Protein AF-A0A929FN03-F1 (afdb_monomer_lite)

Sequence (55 aa):
MQSPLLYTRISARAVREALMSKMGYQQSELPTRQTMGEILNRMGYRLKKHKKRNR

Foldseek 3Di:
DDPPPPLPLDALVNVVVCCCVPVVDDPVRDDDSVVSQVVCVVVVNDPDPPDPPPD

Secondary structure (DSSP, 8-state):
-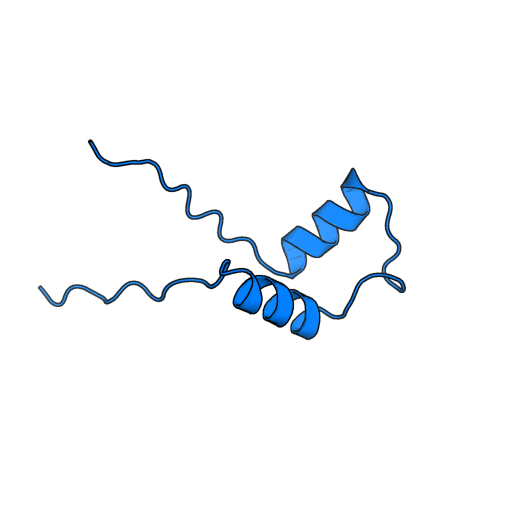----------HHHHHHHHHHHH---TTTSPPHHHHHHHHHHTT-----------

Radius of gyration: 14.53 Å; chains: 1; bounding box: 31×27×40 Å

Structure (mmCIF, N/CA/C/O backbone):
data_AF-A0A929FN03-F1
#
_entry.id   AF-A0A929FN03-F1
#
loop_
_atom_site.group_PDB
_atom_site.id
_atom_site.type_symbol
_atom_site.label_atom_id
_atom_site.label_alt_id
_atom_site.label_comp_id
_atom_site.label_asym_id
_atom_site.label_entity_id
_atom_site.label_seq_id
_atom_site.pdbx_PDB_ins_code
_atom_site.Cartn_x
_atom_site.Cartn_y
_atom_site.Cartn_z
_atom_site.occupancy
_atom_site.B_iso_or_equiv
_atom_site.auth_seq_id
_atom_site.auth_comp_id
_atom_site.auth_asym_id
_atom_site.auth_atom_id
_atom_site.pdbx_PDB_model_num
ATOM 1 N N . MET A 1 1 ? 14.827 4.890 -25.855 1.00 41.59 1 MET A N 1
ATOM 2 C CA . MET A 1 1 ? 14.324 5.601 -24.660 1.00 41.59 1 MET A CA 1
ATOM 3 C C . MET A 1 1 ? 14.144 4.596 -23.534 1.00 41.59 1 MET A C 1
ATOM 5 O O . MET A 1 1 ? 13.246 3.770 -23.611 1.00 41.59 1 MET A O 1
ATOM 9 N N . GLN A 1 2 ? 15.040 4.585 -22.546 1.00 49.34 2 GLN A N 1
ATOM 10 C CA . GLN A 1 2 ? 14.873 3.760 -21.348 1.00 49.34 2 GLN A CA 1
ATOM 11 C C . GLN A 1 2 ? 14.039 4.562 -20.353 1.00 49.34 2 GLN A C 1
ATOM 13 O O . GLN A 1 2 ? 14.511 5.556 -19.812 1.00 49.34 2 GLN A O 1
ATOM 18 N N . SER A 1 3 ? 12.780 4.175 -20.162 1.00 52.62 3 SER A N 1
ATOM 19 C CA . SER A 1 3 ? 11.938 4.744 -19.114 1.00 52.62 3 SER A CA 1
ATOM 20 C C . SER A 1 3 ? 12.643 4.543 -17.766 1.00 52.62 3 SER A C 1
ATOM 22 O O . SER A 1 3 ? 13.000 3.399 -17.461 1.00 52.62 3 SER A O 1
ATOM 24 N N . PRO A 1 4 ? 12.835 5.582 -16.934 1.00 50.19 4 PRO A N 1
ATOM 25 C CA . PRO A 1 4 ? 13.217 5.396 -15.547 1.00 50.19 4 PRO A CA 1
ATOM 26 C C . PRO A 1 4 ? 11.983 4.855 -14.827 1.00 50.19 4 PRO A C 1
ATOM 28 O O . PRO A 1 4 ? 11.292 5.566 -14.104 1.00 50.19 4 PRO A O 1
ATOM 31 N N . LEU A 1 5 ? 11.654 3.584 -15.065 1.00 51.72 5 LEU A N 1
ATOM 32 C CA . LEU A 1 5 ? 10.805 2.836 -14.157 1.00 51.72 5 LEU A CA 1
ATOM 33 C C . LEU A 1 5 ? 11.623 2.751 -12.874 1.00 51.72 5 LEU A C 1
ATOM 35 O O . LEU A 1 5 ? 12.442 1.848 -12.706 1.00 51.72 5 LEU A O 1
ATOM 39 N N . LEU A 1 6 ? 11.484 3.776 -12.029 1.00 46.81 6 LEU A N 1
ATOM 40 C CA . LEU A 1 6 ? 11.991 3.792 -10.674 1.00 46.81 6 LEU A CA 1
ATOM 41 C C . LEU A 1 6 ? 11.428 2.535 -10.032 1.00 46.81 6 LEU A C 1
ATO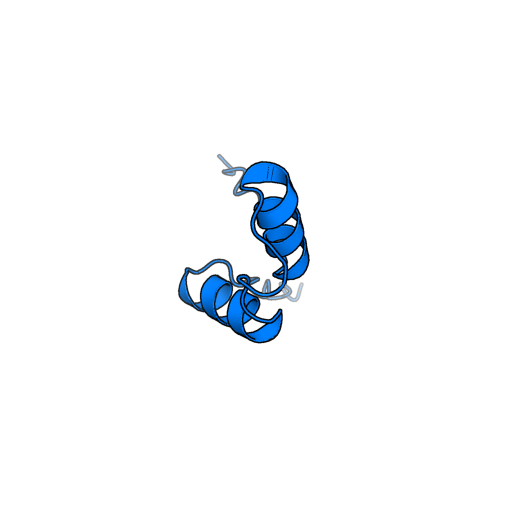M 43 O O . LEU A 1 6 ? 10.253 2.455 -9.678 1.00 46.81 6 LEU A O 1
ATOM 47 N N . TYR A 1 7 ? 12.277 1.515 -9.948 1.00 48.53 7 TYR A N 1
ATOM 48 C CA . TYR A 1 7 ? 12.066 0.356 -9.108 1.00 48.53 7 TYR A CA 1
ATOM 49 C C . TYR A 1 7 ? 12.156 0.857 -7.674 1.00 48.53 7 TYR A C 1
ATOM 51 O O . TYR A 1 7 ? 13.138 0.609 -6.974 1.00 48.53 7 TYR A O 1
ATOM 59 N N . THR A 1 8 ? 11.151 1.609 -7.237 1.00 59.41 8 THR A N 1
ATOM 60 C CA . THR A 1 8 ? 10.986 1.941 -5.839 1.00 59.41 8 THR A CA 1
ATOM 61 C C . THR A 1 8 ? 10.744 0.594 -5.185 1.00 59.41 8 THR A C 1
ATOM 63 O O . THR A 1 8 ? 9.675 -0.001 -5.318 1.00 59.41 8 THR A O 1
ATOM 66 N N . ARG A 1 9 ? 11.790 0.025 -4.581 1.00 63.06 9 ARG A N 1
ATOM 67 C CA . ARG A 1 9 ? 11.696 -1.199 -3.787 1.00 63.06 9 ARG A CA 1
ATOM 68 C C . ARG A 1 9 ? 10.933 -0.834 -2.520 1.00 63.06 9 ARG A C 1
ATOM 70 O O . ARG A 1 9 ? 11.514 -0.644 -1.457 1.00 63.06 9 ARG A O 1
ATOM 77 N N . ILE A 1 10 ? 9.628 -0.654 -2.672 1.00 71.31 10 ILE A N 1
ATOM 78 C CA . ILE A 1 10 ? 8.727 -0.274 -1.602 1.00 71.31 10 ILE A CA 1
ATOM 79 C C . ILE A 1 10 ? 8.552 -1.518 -0.737 1.00 71.31 10 ILE A C 1
ATOM 81 O O . ILE A 1 10 ? 7.919 -2.495 -1.129 1.00 71.31 10 ILE A O 1
ATOM 85 N N . SER A 1 11 ? 9.192 -1.510 0.429 1.00 73.81 11 SER A N 1
ATOM 86 C CA . SER A 1 11 ? 9.037 -2.577 1.412 1.00 73.81 11 SER A CA 1
ATOM 87 C C . SER A 1 11 ? 7.820 -2.302 2.292 1.00 73.81 11 SER A C 1
ATOM 89 O O . SER A 1 11 ? 7.523 -1.152 2.606 1.00 73.81 11 SER A O 1
ATOM 91 N N . ALA A 1 12 ? 7.155 -3.360 2.763 1.00 81.00 12 ALA A N 1
ATOM 92 C CA . ALA A 1 12 ? 6.032 -3.241 3.698 1.00 81.00 12 ALA A CA 1
ATOM 93 C C . ALA A 1 12 ? 6.370 -2.397 4.944 1.00 81.00 12 ALA A C 1
ATOM 95 O O . ALA A 1 12 ? 5.512 -1.698 5.470 1.00 81.00 12 ALA A O 1
ATOM 96 N N . ARG A 1 13 ? 7.635 -2.419 5.388 1.00 81.06 13 ARG A N 1
ATOM 97 C CA . ARG A 1 13 ? 8.125 -1.582 6.489 1.00 81.06 13 ARG A CA 1
ATOM 98 C C . ARG A 1 13 ? 8.136 -0.098 6.112 1.00 81.06 13 ARG A C 1
ATOM 100 O O . ARG A 1 13 ? 7.553 0.697 6.834 1.00 81.06 13 ARG A O 1
ATOM 107 N N . ALA A 1 14 ? 8.732 0.250 4.972 1.00 81.56 14 ALA A N 1
ATOM 108 C CA . ALA A 1 14 ? 8.804 1.636 4.511 1.00 81.56 14 ALA A CA 1
ATOM 109 C C . ALA A 1 14 ? 7.410 2.244 4.286 1.00 81.56 14 ALA A C 1
ATOM 111 O O . ALA A 1 14 ? 7.189 3.406 4.602 1.00 81.56 14 ALA A O 1
ATOM 112 N N . VAL A 1 15 ? 6.449 1.452 3.794 1.00 79.81 15 VAL A N 1
ATOM 113 C CA . VAL A 1 15 ? 5.048 1.894 3.665 1.00 79.81 15 VAL A CA 1
ATOM 114 C C . VAL A 1 15 ? 4.424 2.135 5.029 1.00 79.81 15 VAL A C 1
ATOM 116 O O . VAL A 1 15 ? 3.750 3.139 5.204 1.00 79.81 15 VAL A O 1
ATOM 119 N N . ARG A 1 16 ? 4.664 1.254 6.006 1.00 82.62 16 ARG A N 1
ATO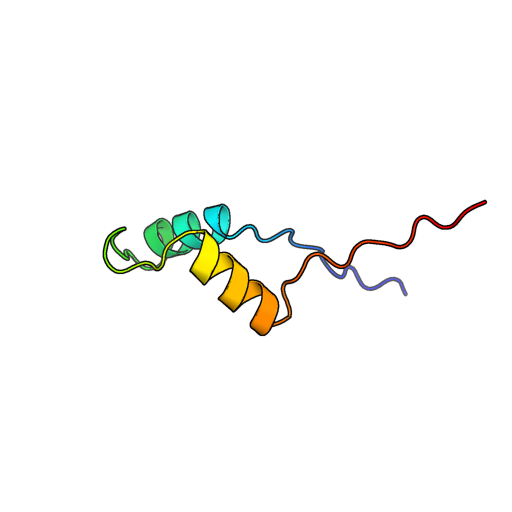M 120 C CA . ARG A 1 16 ? 4.155 1.430 7.371 1.00 82.62 16 ARG A CA 1
ATOM 121 C C . ARG A 1 16 ? 4.697 2.721 7.990 1.00 82.62 16 ARG A C 1
ATOM 123 O O . ARG A 1 16 ? 3.915 3.523 8.478 1.00 82.62 16 ARG A O 1
ATOM 130 N N . GLU A 1 17 ? 6.003 2.961 7.888 1.00 83.62 17 GLU A N 1
ATOM 131 C CA . GLU A 1 17 ? 6.636 4.197 8.371 1.00 83.62 17 GLU A CA 1
ATOM 132 C C . GLU A 1 17 ? 6.101 5.437 7.636 1.00 83.62 17 GLU A C 1
ATOM 134 O O . GLU A 1 17 ? 5.798 6.444 8.270 1.00 83.62 17 GLU A O 1
ATOM 139 N N . ALA A 1 18 ? 5.897 5.358 6.318 1.00 84.31 18 ALA A N 1
ATOM 140 C CA . ALA A 1 18 ? 5.327 6.452 5.536 1.00 84.31 18 ALA A CA 1
ATOM 141 C C . ALA A 1 18 ? 3.856 6.733 5.883 1.00 84.31 18 ALA A C 1
ATOM 143 O O . ALA A 1 18 ? 3.467 7.895 5.939 1.00 84.31 18 ALA A O 1
ATOM 144 N N . LEU A 1 19 ? 3.046 5.702 6.139 1.00 83.94 19 LEU A N 1
ATOM 145 C CA . LEU A 1 19 ? 1.651 5.849 6.565 1.00 83.94 19 LEU A CA 1
ATOM 146 C C . LEU A 1 19 ? 1.564 6.499 7.949 1.00 83.94 19 LEU A C 1
ATOM 148 O O . LEU A 1 19 ? 0.771 7.415 8.141 1.00 83.94 19 LEU A O 1
ATOM 152 N N . MET A 1 20 ? 2.425 6.098 8.885 1.00 85.50 20 MET A N 1
ATOM 153 C CA . MET A 1 20 ? 2.501 6.733 10.203 1.00 85.50 20 MET A CA 1
ATOM 154 C C . MET A 1 20 ? 2.985 8.184 10.103 1.00 85.50 20 MET A C 1
ATOM 156 O O . MET A 1 20 ? 2.394 9.079 10.693 1.00 85.50 20 MET A O 1
ATOM 160 N N . SER A 1 21 ? 4.038 8.435 9.322 1.00 85.31 21 SER A N 1
ATOM 161 C CA . SER A 1 21 ? 4.664 9.757 9.231 1.00 85.31 21 SER A CA 1
ATOM 162 C C . SER A 1 21 ? 3.856 10.765 8.412 1.00 85.31 21 SER A C 1
ATOM 164 O O . SER A 1 21 ? 3.875 11.946 8.743 1.00 85.31 21 SER A O 1
ATOM 166 N N . LYS A 1 22 ? 3.176 10.336 7.340 1.00 84.06 22 LYS A N 1
ATOM 167 C CA . LYS A 1 22 ? 2.441 11.241 6.440 1.00 84.06 22 LYS A CA 1
ATOM 168 C C . LYS A 1 22 ? 0.944 11.298 6.701 1.00 84.06 22 LYS A C 1
ATOM 170 O O . LYS A 1 22 ? 0.343 12.331 6.440 1.00 84.06 22 LYS A O 1
ATOM 175 N N . MET A 1 23 ? 0.345 10.197 7.147 1.00 79.62 23 MET A N 1
ATOM 176 C CA . MET A 1 23 ? -1.099 10.111 7.384 1.00 79.62 23 MET A CA 1
ATOM 177 C C . MET A 1 23 ? -1.448 9.991 8.873 1.00 79.62 23 MET A C 1
ATOM 179 O O . MET A 1 23 ? -2.624 10.020 9.211 1.00 79.62 23 MET A O 1
ATOM 183 N N . GLY A 1 24 ? -0.458 9.887 9.768 1.00 83.06 24 GLY A N 1
ATOM 184 C CA . GLY A 1 24 ? -0.691 9.884 11.215 1.00 83.06 24 GLY A CA 1
ATOM 185 C C . GLY A 1 24 ? -1.329 8.602 11.755 1.00 83.06 24 GLY A C 1
ATOM 186 O O . GLY A 1 24 ? -1.774 8.590 12.898 1.00 83.06 24 GLY A O 1
ATOM 187 N N . TYR A 1 25 ? -1.383 7.527 10.961 1.00 83.31 25 TYR A N 1
ATOM 188 C CA . TYR A 1 25 ? -1.983 6.265 11.398 1.00 83.31 25 TYR A CA 1
ATOM 189 C C . TYR A 1 25 ? -1.229 5.655 12.576 1.00 83.31 25 TYR A C 1
ATOM 191 O O . TYR A 1 25 ? 0.005 5.643 12.600 1.00 83.31 25 TYR A O 1
ATOM 199 N N . GLN A 1 26 ? -1.963 5.074 13.525 1.00 77.00 26 GLN A N 1
ATOM 200 C CA . GLN A 1 26 ? -1.351 4.346 14.627 1.00 77.00 26 GLN A CA 1
ATOM 201 C C . GLN A 1 26 ? -0.978 2.916 14.231 1.00 77.00 26 GLN A C 1
ATOM 203 O O . GLN A 1 26 ? -1.561 2.291 13.346 1.00 77.00 26 GLN A O 1
ATOM 208 N N . GLN A 1 27 ? 0.007 2.356 14.934 1.00 75.31 27 GLN A N 1
ATOM 209 C CA . GLN A 1 27 ? 0.494 0.999 14.675 1.00 75.31 27 GLN A CA 1
ATOM 210 C C . GLN A 1 27 ? -0.566 -0.095 14.845 1.00 75.31 27 GLN A C 1
ATOM 212 O O . GLN A 1 27 ? -0.392 -1.160 14.255 1.00 75.31 27 GLN A O 1
ATOM 217 N N . SER A 1 28 ? -1.603 0.148 15.655 1.00 79.94 28 SER A N 1
ATOM 218 C CA . SER A 1 28 ? -2.715 -0.785 15.880 1.00 79.94 28 SER A CA 1
ATOM 219 C C . SER A 1 28 ? -3.742 -0.774 14.748 1.00 79.94 28 SER A C 1
ATOM 221 O O . SER A 1 28 ? -4.404 -1.780 14.525 1.00 79.94 28 SER A O 1
ATOM 223 N N . GLU A 1 29 ? -3.854 0.338 14.023 1.00 80.00 29 GLU A N 1
ATOM 224 C CA . GLU A 1 29 ? -4.753 0.487 12.874 1.00 80.00 29 GLU A CA 1
ATOM 225 C C . GLU A 1 29 ? -4.101 -0.019 11.583 1.00 80.00 29 GLU A C 1
ATOM 227 O O . GLU A 1 29 ? -4.775 -0.322 10.598 1.00 80.00 29 GLU A O 1
ATOM 232 N N . LEU A 1 30 ? -2.770 -0.130 11.584 1.00 81.06 30 LEU A N 1
ATOM 233 C CA . LEU A 1 30 ? -2.011 -0.614 10.445 1.00 81.06 30 LEU A CA 1
ATOM 234 C C . LEU A 1 30 ? -1.910 -2.145 10.454 1.00 81.06 30 LEU A C 1
ATOM 236 O O . LEU A 1 30 ? -1.469 -2.730 11.450 1.00 81.06 30 LEU A O 1
ATOM 240 N N . PRO A 1 31 ? -2.205 -2.806 9.318 1.00 79.38 31 PRO A N 1
ATOM 241 C CA . PRO A 1 31 ? -2.037 -4.243 9.200 1.00 79.38 31 PRO A CA 1
ATOM 242 C C . PRO A 1 31 ? -0.586 -4.669 9.477 1.00 79.38 31 PRO A C 1
ATOM 244 O O . PRO A 1 31 ? 0.379 -3.900 9.343 1.00 79.38 31 PRO A O 1
ATOM 247 N N . THR A 1 32 ? -0.409 -5.929 9.872 1.00 83.00 32 THR A N 1
ATOM 248 C CA . THR A 1 32 ? 0.920 -6.499 10.112 1.00 83.00 32 THR A CA 1
ATOM 249 C C . THR A 1 32 ? 1.771 -6.461 8.845 1.00 83.00 32 THR A C 1
ATOM 251 O O . THR A 1 32 ? 1.287 -6.378 7.714 1.00 83.00 32 THR A O 1
ATOM 254 N N . ARG A 1 33 ? 3.094 -6.541 9.025 1.00 80.88 33 ARG A N 1
ATOM 255 C CA . ARG A 1 33 ? 4.064 -6.489 7.921 1.00 80.88 33 ARG A CA 1
ATOM 256 C C . ARG A 1 33 ? 3.773 -7.518 6.819 1.00 80.88 33 ARG A C 1
ATOM 258 O O . ARG A 1 33 ? 4.005 -7.214 5.652 1.00 80.88 33 ARG A O 1
ATOM 265 N N . GLN A 1 34 ? 3.295 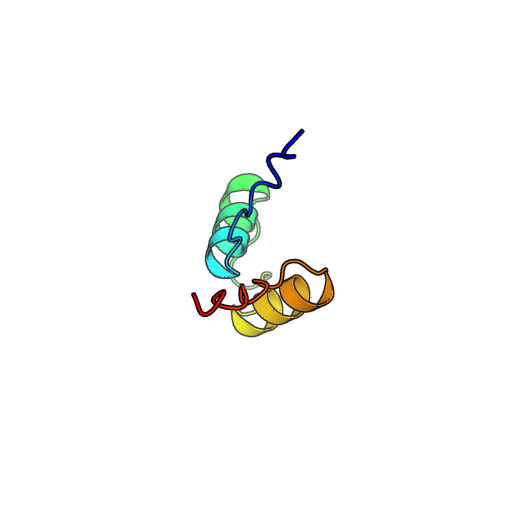-8.710 7.186 1.00 81.94 34 GLN A N 1
ATOM 266 C CA . GLN A 1 34 ? 2.894 -9.756 6.240 1.00 81.94 34 GLN A CA 1
ATOM 267 C C . GLN A 1 34 ? 1.707 -9.307 5.389 1.00 81.94 34 GLN A C 1
ATOM 269 O O . GLN A 1 34 ? 1.851 -9.229 4.173 1.00 81.94 34 GLN A O 1
ATOM 274 N N . THR A 1 35 ? 0.610 -8.894 6.022 1.00 86.25 35 THR A N 1
ATOM 275 C CA . THR A 1 35 ? -0.600 -8.425 5.338 1.00 86.25 35 THR A CA 1
ATOM 276 C C . THR A 1 35 ? -0.324 -7.204 4.459 1.00 86.25 35 THR A C 1
ATOM 278 O O . THR A 1 35 ? -0.755 -7.151 3.313 1.00 86.25 35 THR A O 1
ATOM 281 N N . MET A 1 36 ? 0.485 -6.253 4.932 1.00 84.25 36 MET A N 1
ATOM 282 C CA . MET A 1 36 ? 0.981 -5.133 4.121 1.00 84.25 36 MET A CA 1
ATOM 283 C C . MET A 1 36 ? 1.757 -5.620 2.889 1.00 84.25 36 MET A C 1
ATOM 285 O O . MET A 1 36 ? 1.572 -5.111 1.787 1.00 84.25 36 MET A O 1
ATOM 289 N N . GLY A 1 37 ? 2.622 -6.624 3.059 1.00 82.88 37 GLY A N 1
ATOM 290 C CA . GLY A 1 37 ? 3.347 -7.255 1.960 1.00 82.88 37 GLY A CA 1
ATOM 291 C C . GLY A 1 37 ? 2.417 -7.948 0.964 1.00 82.88 37 GLY A C 1
ATOM 292 O O . GLY A 1 37 ? 2.613 -7.812 -0.240 1.00 82.88 37 GLY A O 1
ATO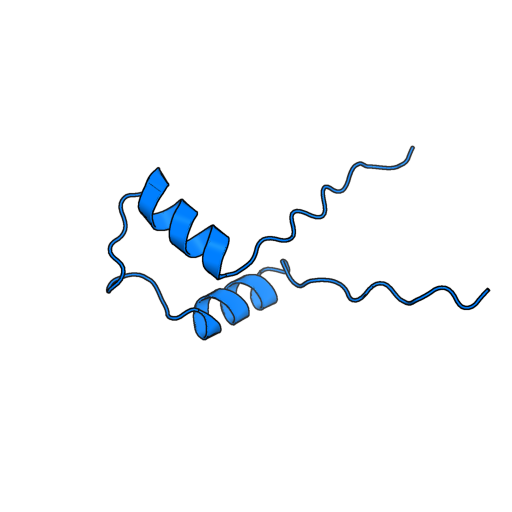M 293 N N . GLU A 1 38 ? 1.391 -8.652 1.435 1.00 85.06 38 GLU A N 1
ATOM 294 C CA . GLU A 1 38 ? 0.371 -9.283 0.592 1.00 85.06 38 GLU A CA 1
ATOM 295 C C . GLU A 1 38 ? -0.452 -8.256 -0.185 1.00 85.06 38 GLU A C 1
ATOM 297 O O . GLU A 1 38 ? -0.630 -8.422 -1.390 1.00 85.06 38 GLU A O 1
ATOM 302 N N . ILE A 1 39 ? -0.871 -7.158 0.451 1.00 84.12 39 ILE A N 1
ATOM 303 C CA . ILE A 1 39 ? -1.562 -6.043 -0.211 1.00 84.12 39 ILE A CA 1
ATOM 304 C C . ILE A 1 39 ? -0.670 -5.443 -1.300 1.00 84.12 39 ILE A C 1
ATOM 306 O O . ILE A 1 39 ? -1.110 -5.289 -2.437 1.00 84.12 39 ILE A O 1
ATOM 310 N N . LEU A 1 40 ? 0.600 -5.165 -0.995 1.00 81.19 40 LEU A N 1
ATOM 311 C CA . LEU A 1 40 ? 1.557 -4.643 -1.975 1.00 81.19 40 LEU A CA 1
ATOM 312 C C . LEU A 1 40 ? 1.773 -5.621 -3.136 1.00 81.19 40 LEU A C 1
ATOM 314 O O . LEU A 1 40 ? 1.801 -5.208 -4.295 1.00 81.19 40 LEU A O 1
ATOM 318 N N . ASN A 1 41 ? 1.868 -6.920 -2.850 1.00 82.81 41 ASN A N 1
ATOM 319 C CA . ASN A 1 41 ? 1.976 -7.956 -3.874 1.00 82.81 41 ASN A CA 1
ATOM 320 C C . ASN A 1 41 ? 0.718 -8.028 -4.752 1.00 82.81 41 ASN A C 1
ATOM 322 O O . ASN A 1 41 ? 0.845 -8.145 -5.970 1.00 82.81 41 ASN A O 1
ATOM 326 N N . ARG A 1 42 ? -0.474 -7.925 -4.151 1.00 82.31 42 ARG A N 1
ATOM 327 C CA . ARG A 1 42 ? -1.771 -7.915 -4.844 1.00 82.31 42 ARG A CA 1
ATOM 328 C C . ARG A 1 42 ? -1.947 -6.670 -5.713 1.00 82.31 42 ARG A C 1
ATOM 330 O O . ARG A 1 42 ? -2.459 -6.775 -6.819 1.00 82.31 42 ARG A O 1
ATOM 337 N N . MET A 1 43 ? -1.461 -5.521 -5.247 1.00 81.94 43 MET A N 1
ATOM 338 C CA . MET A 1 43 ? -1.432 -4.247 -5.979 1.00 81.94 43 MET A CA 1
ATOM 339 C C . MET A 1 43 ? -0.388 -4.225 -7.112 1.00 81.94 43 MET A C 1
ATOM 341 O O . MET A 1 43 ? -0.293 -3.245 -7.843 1.00 81.94 43 MET A O 1
ATOM 345 N N . GLY A 1 44 ? 0.425 -5.278 -7.263 1.00 74.81 44 GLY A N 1
ATOM 346 C CA . GLY A 1 44 ? 1.447 -5.362 -8.307 1.00 74.81 44 GLY A CA 1
ATOM 347 C C . GLY A 1 44 ? 2.788 -4.714 -7.949 1.00 74.81 44 GLY A C 1
ATOM 348 O O . GLY A 1 44 ? 3.721 -4.798 -8.746 1.00 74.81 44 GLY A O 1
ATOM 349 N N . TYR A 1 4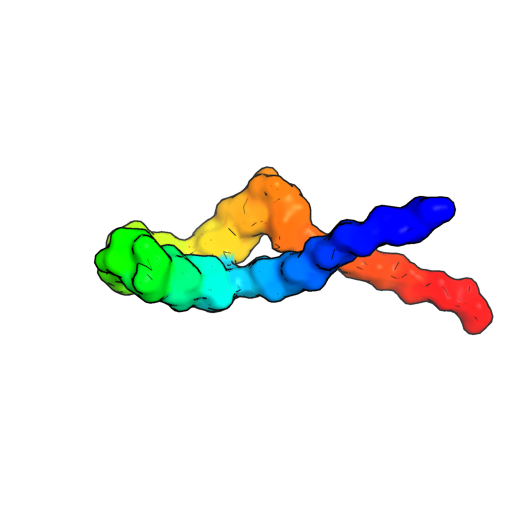5 ? 2.956 -4.181 -6.730 1.00 76.38 45 TYR A N 1
ATOM 350 C CA . TYR A 1 45 ? 4.237 -3.692 -6.182 1.00 76.38 45 TYR A CA 1
ATOM 351 C C . TYR A 1 45 ? 5.170 -4.831 -5.743 1.00 76.38 45 TYR A C 1
ATOM 353 O O . TYR A 1 45 ? 5.987 -4.695 -4.829 1.00 76.38 45 TYR A O 1
ATOM 361 N N . ARG A 1 46 ? 5.061 -5.991 -6.391 1.00 68.75 46 ARG A N 1
ATOM 362 C CA . ARG A 1 46 ? 5.928 -7.130 -6.120 1.00 68.75 46 ARG A CA 1
ATOM 363 C C . ARG A 1 46 ? 7.300 -6.873 -6.726 1.00 68.75 46 ARG A C 1
ATOM 365 O O . ARG A 1 46 ? 7.418 -6.469 -7.882 1.00 68.75 46 ARG A O 1
ATOM 372 N N . LEU A 1 47 ? 8.354 -7.192 -5.978 1.00 63.97 47 LEU A N 1
ATOM 373 C CA . LEU A 1 47 ? 9.705 -7.248 -6.529 1.00 63.97 47 LEU A CA 1
ATOM 374 C C . LEU A 1 47 ? 9.729 -8.303 -7.641 1.00 63.97 47 LEU A C 1
ATOM 376 O O . LEU A 1 47 ? 9.776 -9.505 -7.374 1.00 63.97 47 LEU A O 1
ATOM 380 N N . LYS A 1 48 ? 9.680 -7.862 -8.904 1.00 62.78 48 LYS A N 1
ATOM 381 C CA . LYS A 1 48 ? 9.954 -8.743 -10.038 1.00 62.78 48 LYS A CA 1
ATOM 382 C C . LYS A 1 48 ? 11.381 -9.243 -9.867 1.00 62.78 48 LYS A C 1
ATOM 384 O O . LYS A 1 48 ? 12.338 -8.472 -9.938 1.00 62.78 48 LYS A O 1
ATOM 389 N N . LYS A 1 49 ? 11.518 -10.544 -9.609 1.00 60.22 49 LYS A N 1
ATOM 390 C CA . LYS A 1 49 ? 12.812 -11.219 -9.604 1.00 60.22 49 LYS A CA 1
ATOM 391 C C . LYS A 1 49 ? 13.376 -11.048 -11.013 1.00 60.22 49 LYS A C 1
ATOM 393 O O . LYS A 1 49 ? 12.839 -11.616 -11.963 1.00 60.22 49 LYS A O 1
ATOM 398 N N . HIS A 1 50 ? 14.379 -10.187 -11.171 1.00 58.22 50 HIS A N 1
ATOM 399 C CA . HIS A 1 50 ? 15.028 -10.020 -12.462 1.00 58.22 50 HIS A CA 1
ATOM 400 C C . HIS A 1 50 ? 15.652 -11.369 -12.817 1.00 58.22 50 HIS A C 1
ATOM 402 O O . HIS A 1 50 ? 16.398 -11.951 -12.026 1.00 58.22 50 HIS A O 1
ATOM 408 N N . LYS A 1 51 ? 15.291 -11.912 -13.980 1.00 56.44 51 LYS A N 1
ATOM 409 C CA . LYS A 1 51 ? 15.934 -13.115 -14.500 1.00 56.44 51 LYS A CA 1
ATOM 410 C C . LYS A 1 51 ? 17.401 -12.731 -14.700 1.00 56.44 51 LYS A C 1
ATOM 412 O O . LYS A 1 51 ? 17.674 -11.822 -15.484 1.00 56.44 51 LYS A O 1
ATOM 417 N N . LYS A 1 52 ? 18.332 -13.344 -13.954 1.00 59.66 52 LYS A N 1
ATOM 418 C CA . LYS A 1 52 ? 19.762 -13.226 -14.272 1.00 59.66 52 LYS A CA 1
ATOM 419 C C . LYS A 1 52 ? 19.885 -13.634 -15.737 1.00 59.66 52 LYS A C 1
ATOM 421 O O . LYS A 1 52 ? 19.532 -14.754 -16.101 1.00 59.66 52 LYS A O 1
ATOM 426 N N . ARG A 1 53 ? 20.274 -12.687 -16.589 1.00 55.91 53 ARG A N 1
ATOM 427 C CA . ARG A 1 53 ? 20.645 -12.980 -17.967 1.00 55.91 53 ARG A CA 1
ATOM 428 C C . ARG A 1 53 ? 21.937 -13.778 -17.853 1.00 55.91 53 ARG A C 1
ATOM 430 O O . ARG A 1 53 ? 22.978 -13.179 -17.611 1.00 55.91 53 ARG A O 1
ATOM 437 N N . ASN A 1 54 ? 21.835 -15.107 -17.914 1.00 54.62 54 ASN A N 1
ATOM 438 C CA . ASN A 1 54 ? 23.003 -15.956 -18.114 1.00 54.62 54 ASN A CA 1
ATOM 439 C C . ASN A 1 54 ? 23.692 -15.428 -19.374 1.00 54.62 54 ASN A C 1
ATOM 441 O O . ASN A 1 54 ? 23.062 -15.328 -20.432 1.00 54.62 54 ASN A O 1
ATOM 445 N N . ARG A 1 55 ? 24.926 -14.975 -19.202 1.00 55.47 55 ARG A N 1
ATOM 446 C CA . ARG A 1 55 ? 25.827 -14.545 -20.254 1.00 55.47 55 ARG A CA 1
ATOM 447 C C . ARG A 1 55 ? 27.108 -15.327 -20.060 1.00 55.47 55 ARG A C 1
ATOM 449 O O . ARG A 1 55 ? 27.450 -15.540 -18.874 1.00 55.47 55 ARG A O 1
#

pLDDT: mean 72.43, std 13.02, range [41.59, 86.25]